Protein AF-A0A538KA74-F1 (afdb_monomer)

Mean predicted aligned error: 8.97 Å

Solvent-accessible surface area (backbone atoms only — not comparable to full-atom values): 3584 Å² total; per-residue (Å²): 136,84,82,81,87,80,88,70,79,86,60,104,60,86,85,86,81,86,84,86,72,90,48,70,70,47,51,53,49,55,51,50,54,66,71,50,69,80,61,54,96,87,54,88,58,91,93,114

pLDDT: mean 83.44, std 14.88, range [45.41, 97.69]

Foldseek 3Di:
DDPPPDDDDPDPDDDDDDDDDDDPVNVVVVVVCVVCVPPDPPHDDPPD

Secondary structure (DSSP, 8-state):
-----------SSPPP----S-SHHHHHHHHHHHHHTT--TTS--TT-

Nearest PDB structures (foldseek):
  4kzp-assembly1_D  TM=5.557E-01  e=2.805E+00  Mycolicibacterium smegmatis MC2 155
  4kzp-assembly2_C  TM=5.557E-01  e=5.957E+00  Mycolicibacterium smegmatis MC2 155

Sequence (48 aa):
MASTNGKAARSEDKVRVAIIGVGNCASSLVQGIEYYKDAKPDEFVPGL

Structure (mmCIF, N/CA/C/O backbone):
data_AF-A0A538KA74-F1
#
_entry.id   AF-A0A538KA74-F1
#
loop_
_atom_site.group_PDB
_atom_site.id
_atom_site.type_symbol
_atom_site.label_atom_id
_atom_site.label_alt_id
_atom_site.label_comp_id
_atom_site.label_asym_id
_atom_site.label_entity_id
_atom_site.label_seq_id
_atom_site.pdbx_PDB_ins_code
_atom_site.Cartn_x
_atom_site.Cartn_y
_atom_site.Cartn_z
_atom_site.occupancy
_atom_site.B_iso_or_equiv
_atom_site.auth_seq_id
_atom_site.auth_comp_id
_atom_site.auth_asym_id
_atom_site.auth_atom_id
_atom_site.pdbx_PDB_model_num
ATOM 1 N N . MET A 1 1 ? -13.574 7.438 -30.138 1.00 45.41 1 MET A N 1
ATOM 2 C CA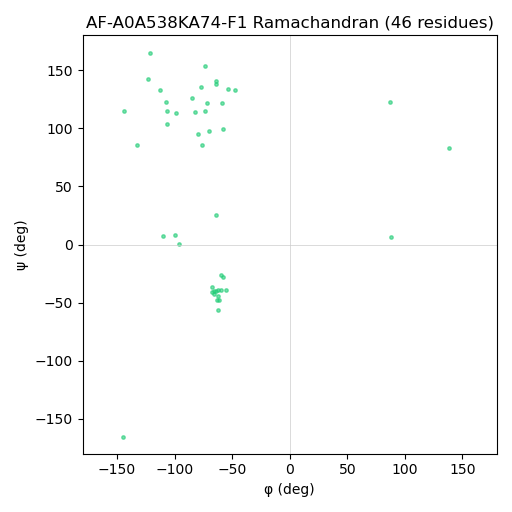 . MET A 1 1 ? -13.333 6.167 -29.424 1.00 45.41 1 MET A CA 1
ATOM 3 C C . MET A 1 1 ? -13.154 6.498 -27.942 1.00 45.41 1 MET A C 1
ATOM 5 O O . MET A 1 1 ? -12.047 6.793 -27.519 1.00 45.41 1 MET A O 1
ATOM 9 N N . ALA A 1 2 ? -14.241 6.615 -27.177 1.00 49.69 2 ALA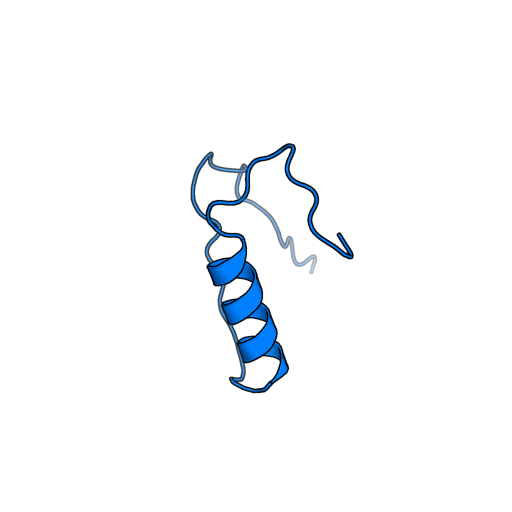 A N 1
ATOM 10 C CA . ALA A 1 2 ? -14.147 6.952 -25.756 1.00 49.69 2 ALA A CA 1
ATOM 11 C C . ALA A 1 2 ? -13.848 5.671 -24.966 1.00 49.69 2 ALA A C 1
ATOM 13 O O . ALA A 1 2 ? -14.669 4.758 -24.947 1.00 49.69 2 ALA A O 1
ATOM 14 N N . SER A 1 3 ? -12.666 5.592 -24.351 1.00 57.78 3 SER A N 1
ATOM 15 C CA . SER A 1 3 ? -12.344 4.541 -23.384 1.00 57.78 3 SER A CA 1
ATOM 16 C C . SER A 1 3 ? -13.159 4.807 -22.122 1.00 57.78 3 SER A C 1
ATOM 18 O O . SER A 1 3 ? -12.793 5.656 -21.310 1.00 57.78 3 SER A O 1
ATOM 20 N N . THR A 1 4 ? -14.301 4.145 -21.958 1.00 65.69 4 THR A N 1
ATOM 21 C CA . THR A 1 4 ? -15.062 4.213 -20.706 1.00 65.69 4 THR A CA 1
ATOM 22 C C . THR A 1 4 ? -14.366 3.347 -19.659 1.00 65.69 4 THR A C 1
ATOM 24 O O . THR A 1 4 ? -14.697 2.174 -19.486 1.00 65.69 4 THR A O 1
ATOM 27 N N . ASN A 1 5 ? -13.380 3.917 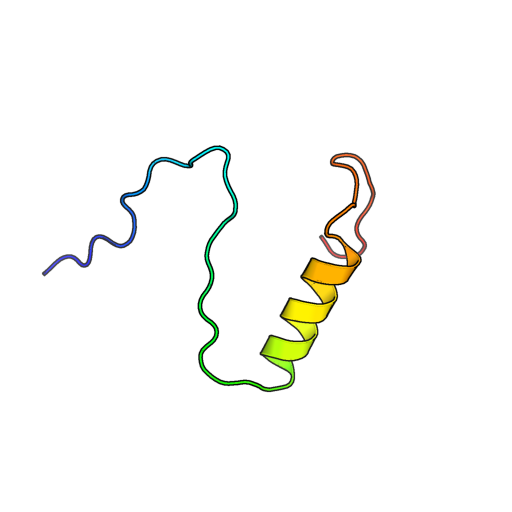-18.965 1.00 70.12 5 ASN A N 1
ATOM 28 C CA . ASN A 1 5 ? -12.760 3.287 -17.804 1.00 70.12 5 ASN A CA 1
ATOM 29 C C . ASN A 1 5 ? -13.666 3.493 -16.588 1.00 70.12 5 ASN A C 1
ATOM 31 O O . ASN A 1 5 ? -13.596 4.522 -15.924 1.00 70.12 5 ASN A O 1
ATOM 35 N N . GLY A 1 6 ? -14.517 2.509 -16.303 1.00 65.62 6 GLY A N 1
ATOM 36 C CA . GLY A 1 6 ? -15.250 2.458 -15.041 1.00 65.62 6 GLY A CA 1
ATOM 37 C C . GLY A 1 6 ? -16.701 2.049 -15.203 1.00 65.62 6 GLY A C 1
ATOM 38 O O . GLY A 1 6 ? -17.599 2.884 -15.187 1.00 65.62 6 GLY A O 1
ATOM 39 N N . LYS A 1 7 ? -16.946 0.741 -15.282 1.00 64.81 7 LYS A N 1
ATOM 40 C CA . LYS A 1 7 ? -18.251 0.198 -14.912 1.00 64.81 7 LYS A CA 1
ATOM 41 C C . LYS A 1 7 ? -18.056 -1.010 -14.007 1.00 64.81 7 LYS A C 1
ATOM 43 O O . LYS A 1 7 ? -18.019 -2.148 -14.451 1.00 64.81 7 LYS A O 1
ATOM 48 N N . ALA A 1 8 ? -17.928 -0.730 -12.722 1.00 59.97 8 ALA A N 1
ATOM 49 C CA . ALA A 1 8 ? -18.337 -1.649 -11.679 1.00 59.97 8 ALA A CA 1
ATOM 50 C C . ALA A 1 8 ? -18.884 -0.781 -10.550 1.00 59.97 8 ALA A C 1
ATOM 52 O O . ALA A 1 8 ? -18.164 0.054 -10.000 1.00 59.97 8 ALA A O 1
ATOM 53 N N . ALA A 1 9 ? -20.183 -0.924 -10.281 1.00 60.94 9 ALA A N 1
ATOM 54 C CA . ALA A 1 9 ? -20.786 -0.434 -9.053 1.00 60.94 9 ALA A CA 1
ATOM 55 C C . ALA A 1 9 ? -19.886 -0.881 -7.898 1.00 60.94 9 ALA A C 1
ATOM 57 O O . ALA A 1 9 ? -19.416 -2.019 -7.915 1.00 60.94 9 ALA A O 1
ATOM 58 N N . ARG A 1 10 ? -19.572 0.029 -6.971 1.00 59.50 10 ARG A N 1
ATOM 59 C CA . ARG A 1 10 ? -18.729 -0.285 -5.821 1.00 59.50 10 ARG A CA 1
ATOM 60 C C . ARG A 1 10 ? -19.386 -1.417 -5.050 1.00 59.50 10 ARG A C 1
ATOM 62 O O . ARG A 1 10 ? -20.352 -1.195 -4.336 1.00 59.50 10 ARG A O 1
ATOM 69 N N . SER A 1 11 ? -18.899 -2.627 -5.283 1.00 58.94 11 SER A N 1
ATOM 70 C CA . SER A 1 11 ? -19.209 -3.773 -4.455 1.00 58.94 11 SER A CA 1
ATOM 71 C C . SER A 1 11 ? -18.633 -3.461 -3.081 1.00 58.94 11 SER A C 1
ATOM 73 O O . SER A 1 11 ? -17.541 -2.896 -2.992 1.00 58.94 11 SER A O 1
ATOM 75 N N . GLU A 1 12 ? -19.346 -3.825 -2.026 1.00 62.62 12 GLU A N 1
ATOM 76 C CA . GLU A 1 12 ? -18.899 -3.802 -0.624 1.00 62.62 12 GLU A CA 1
ATOM 77 C C . GLU A 1 12 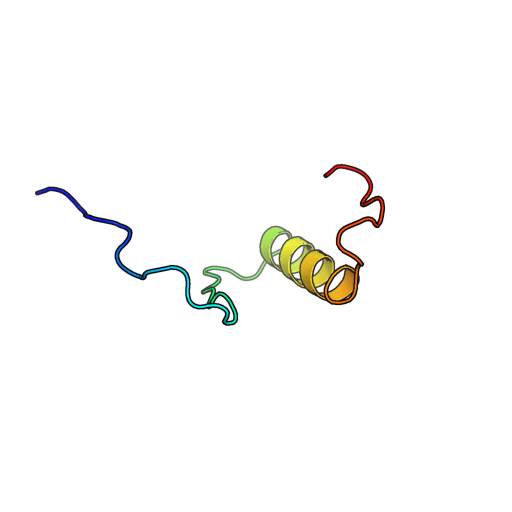? -17.719 -4.780 -0.371 1.00 62.62 12 GLU A C 1
ATOM 79 O O . GLU A 1 12 ? -17.489 -5.244 0.739 1.00 62.62 12 GLU A O 1
ATOM 84 N N . ASP A 1 13 ? -16.943 -5.082 -1.416 1.00 77.19 13 ASP A N 1
ATOM 85 C CA . ASP A 1 13 ? -15.937 -6.125 -1.533 1.00 77.19 13 ASP A CA 1
ATOM 86 C C . ASP A 1 13 ? -14.554 -5.546 -1.867 1.00 77.19 13 ASP A C 1
ATOM 88 O O . ASP A 1 13 ? -14.388 -4.410 -2.320 1.00 77.19 13 ASP A O 1
ATOM 92 N N . LYS A 1 14 ? -13.528 -6.383 -1.686 1.00 83.69 14 LYS A N 1
ATOM 93 C CA . LYS A 1 14 ? -12.113 -6.056 -1.914 1.00 83.69 14 LYS A CA 1
ATOM 94 C C . LYS A 1 14 ? -11.850 -5.491 -3.318 1.00 83.69 14 LYS A C 1
ATOM 96 O O . LYS A 1 14 ? -12.231 -6.080 -4.332 1.00 83.69 14 LYS A O 1
ATOM 101 N N . VAL A 1 15 ? -11.084 -4.400 -3.381 1.00 87.69 15 VAL A N 1
ATOM 102 C CA . VAL A 1 15 ? -10.575 -3.836 -4.640 1.00 87.69 15 VAL A CA 1
ATOM 103 C 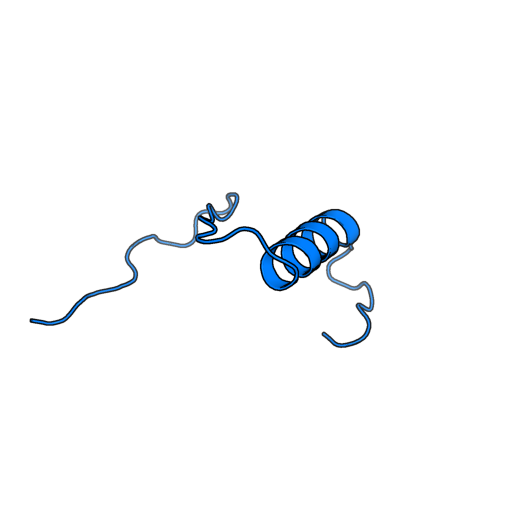C . VAL A 1 15 ? -9.485 -4.749 -5.203 1.00 87.69 15 VAL A C 1
ATOM 105 O O . VAL A 1 15 ? -8.470 -4.997 -4.558 1.00 87.69 15 VAL A O 1
ATOM 108 N N . ARG A 1 16 ? -9.681 -5.243 -6.429 1.00 89.44 16 ARG A N 1
ATOM 109 C CA . ARG A 1 16 ? -8.671 -6.034 -7.148 1.00 89.44 16 ARG A CA 1
ATOM 110 C C . ARG A 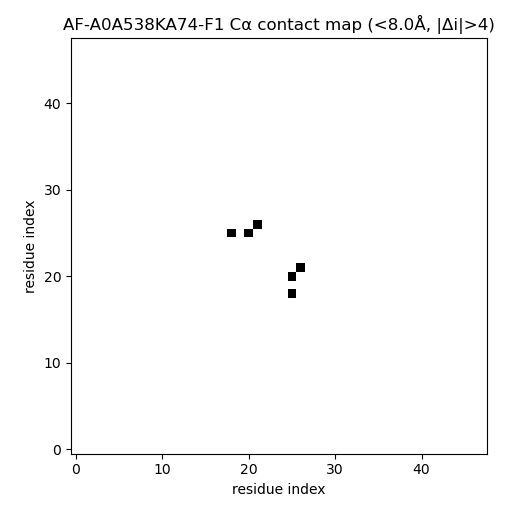1 16 ? -7.710 -5.102 -7.878 1.00 89.44 16 ARG A C 1
ATOM 112 O O . ARG A 1 16 ? -8.151 -4.271 -8.669 1.00 89.44 16 ARG A O 1
ATOM 119 N N . VAL A 1 17 ? -6.414 -5.268 -7.638 1.00 90.94 17 VAL A N 1
ATOM 120 C CA . VAL A 1 17 ? -5.350 -4.424 -8.201 1.00 90.94 17 VAL A CA 1
ATOM 121 C C . VAL A 1 17 ? -4.364 -5.293 -8.977 1.00 90.94 17 VAL A C 1
ATOM 123 O O . VAL A 1 17 ? -4.052 -6.405 -8.557 1.00 90.94 17 VAL A O 1
ATOM 126 N N . ALA A 1 18 ? -3.866 -4.780 -10.102 1.00 94.88 18 ALA A N 1
ATOM 127 C CA . ALA A 1 18 ? -2.749 -5.359 -10.841 1.00 94.88 18 ALA A CA 1
ATOM 128 C C . ALA A 1 18 ? -1.547 -4.409 -10.764 1.00 94.88 18 ALA A C 1
ATOM 130 O O . ALA A 1 18 ? -1.695 -3.208 -10.984 1.00 94.88 18 ALA A O 1
ATOM 131 N N . ILE A 1 19 ? -0.367 -4.948 -10.458 1.00 94.62 19 ILE A N 1
ATOM 132 C CA . ILE A 1 19 ? 0.891 -4.194 -10.393 1.00 94.62 19 ILE A CA 1
ATOM 133 C C . ILE A 1 19 ? 1.734 -4.585 -11.607 1.00 94.62 19 ILE A C 1
ATOM 135 O O . ILE A 1 19 ? 2.044 -5.761 -11.788 1.00 94.62 19 ILE A O 1
ATOM 139 N N . ILE A 1 20 ? 2.116 -3.606 -12.429 1.00 96.56 20 ILE A N 1
ATOM 140 C CA . ILE A 1 20 ? 3.025 -3.812 -13.563 1.00 96.56 20 ILE A CA 1
ATOM 141 C C . ILE A 1 20 ? 4.381 -3.207 -13.210 1.00 96.56 20 ILE A C 1
ATOM 143 O O . ILE A 1 20 ? 4.505 -1.996 -13.054 1.00 96.56 20 ILE A O 1
ATOM 147 N N . GLY A 1 21 ? 5.388 -4.075 -13.095 1.00 96.06 21 GLY A N 1
ATOM 148 C CA . GLY A 1 21 ? 6.723 -3.718 -12.619 1.00 96.06 21 GLY A CA 1
ATOM 149 C C . GLY A 1 21 ? 6.827 -3.789 -11.096 1.00 96.06 21 GLY A C 1
ATOM 150 O O . GLY A 1 21 ? 6.087 -3.129 -10.369 1.00 96.06 21 GLY A O 1
ATOM 151 N N . VAL A 1 22 ? 7.769 -4.596 -10.605 1.00 95.69 22 VAL A N 1
ATOM 152 C CA . VAL A 1 22 ? 8.025 -4.757 -9.170 1.00 95.69 22 VAL A CA 1
ATOM 153 C C . VAL A 1 22 ? 9.328 -4.048 -8.834 1.00 95.69 22 VAL A C 1
ATOM 155 O O . VAL A 1 22 ? 10.413 -4.527 -9.143 1.00 95.69 22 VAL A O 1
ATOM 158 N N . GLY A 1 23 ? 9.200 -2.875 -8.224 1.00 96.94 23 GLY A N 1
ATOM 159 C CA . GLY A 1 23 ? 10.318 -2.064 -7.751 1.00 96.94 23 GLY A CA 1
ATOM 160 C C . GLY A 1 23 ? 9.953 -1.338 -6.464 1.00 96.94 23 GLY A C 1
ATOM 161 O O . GLY A 1 23 ? 8.932 -1.638 -5.842 1.00 96.94 23 GLY A O 1
ATOM 162 N N . ASN A 1 24 ? 10.759 -0.351 -6.075 1.00 97.50 24 ASN A N 1
ATOM 163 C CA . ASN A 1 24 ? 10.585 0.352 -4.800 1.00 97.50 24 ASN A CA 1
ATOM 164 C C . ASN A 1 24 ? 9.177 0.943 -4.636 1.00 97.50 24 ASN A C 1
ATOM 166 O O . ASN A 1 24 ? 8.594 0.814 -3.568 1.00 97.50 24 ASN A O 1
ATOM 170 N N . CYS A 1 25 ? 8.584 1.485 -5.705 1.00 95.44 25 CYS A N 1
ATOM 171 C CA . CYS A 1 25 ? 7.221 2.022 -5.667 1.00 95.44 25 CYS A CA 1
ATOM 172 C C . CYS A 1 25 ? 6.171 0.953 -5.327 1.00 95.44 25 CYS A C 1
ATOM 174 O O . CYS A 1 25 ? 5.302 1.186 -4.491 1.00 95.44 25 CYS A O 1
ATOM 176 N N . ALA A 1 26 ? 6.267 -0.232 -5.939 1.00 97.69 26 ALA A N 1
ATOM 177 C CA . ALA A 1 26 ? 5.375 -1.346 -5.629 1.00 97.69 26 ALA A CA 1
ATOM 178 C C . ALA A 1 26 ? 5.595 -1.846 -4.194 1.00 97.69 26 ALA A C 1
ATOM 180 O O . ALA A 1 26 ? 4.633 -2.126 -3.487 1.00 97.69 26 ALA A O 1
ATOM 181 N N . SER A 1 27 ? 6.853 -1.908 -3.750 1.00 96.94 27 SER A N 1
ATOM 182 C CA . SER A 1 27 ? 7.212 -2.343 -2.399 1.00 96.94 27 SER A CA 1
ATOM 183 C C . SER A 1 27 ? 6.651 -1.407 -1.324 1.00 96.94 27 SER A C 1
ATOM 185 O O . SER A 1 27 ? 5.998 -1.874 -0.396 1.00 96.94 27 SER A O 1
ATOM 187 N N . SER A 1 28 ? 6.816 -0.089 -1.481 1.00 95.94 28 SER A N 1
ATOM 188 C CA . SER A 1 28 ? 6.247 0.902 -0.558 1.00 95.94 28 SER A CA 1
ATOM 1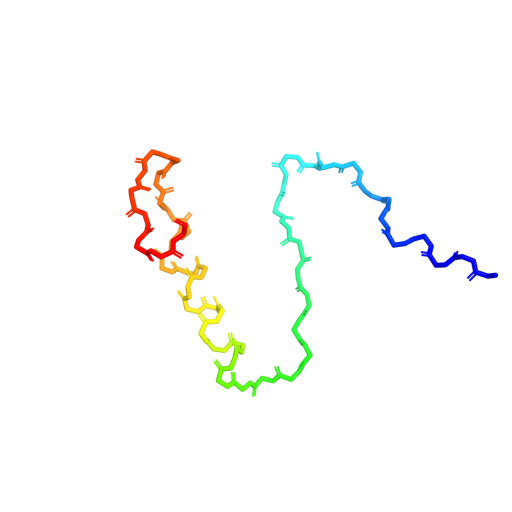89 C C . SER A 1 28 ? 4.720 0.851 -0.530 1.00 95.94 28 SER A C 1
ATOM 191 O O . SER A 1 28 ? 4.136 0.948 0.546 1.00 95.94 28 SER A O 1
ATOM 193 N N . LEU A 1 29 ? 4.075 0.644 -1.686 1.00 95.12 29 LEU A N 1
ATOM 194 C CA . LEU A 1 29 ? 2.626 0.469 -1.749 1.00 95.12 29 LEU A CA 1
ATOM 195 C C . LEU A 1 29 ? 2.193 -0.772 -0.962 1.00 95.12 29 LEU A C 1
ATOM 197 O O . LEU A 1 29 ? 1.399 -0.641 -0.040 1.00 95.12 29 LEU A O 1
ATOM 201 N N . VAL A 1 30 ? 2.740 -1.949 -1.283 1.00 96.19 30 VAL A N 1
ATOM 202 C CA . VAL A 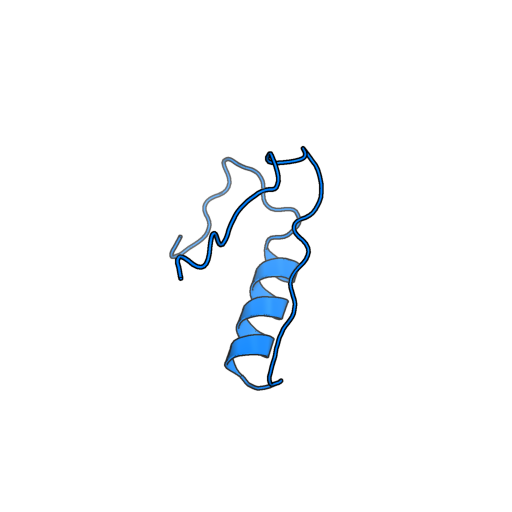1 30 ? 2.381 -3.227 -0.638 1.00 96.19 30 VAL A CA 1
ATOM 203 C C . VAL A 1 30 ? 2.638 -3.204 0.871 1.00 96.19 30 VAL A C 1
ATOM 205 O O . VAL A 1 30 ? 1.818 -3.697 1.641 1.00 96.19 30 VAL A O 1
ATOM 208 N N . GLN A 1 31 ? 3.736 -2.595 1.313 1.00 95.75 31 GLN A N 1
ATOM 209 C CA . GLN A 1 31 ? 4.016 -2.435 2.740 1.00 95.75 31 GLN A CA 1
ATOM 210 C C . GLN A 1 31 ? 3.008 -1.507 3.420 1.00 95.75 31 GLN A C 1
ATOM 212 O O . GLN A 1 31 ? 2.529 -1.828 4.503 1.00 95.75 31 GLN A O 1
ATOM 217 N N . GLY A 1 32 ? 2.658 -0.386 2.783 1.00 94.19 32 GLY A N 1
ATOM 218 C CA . GLY A 1 32 ? 1.676 0.556 3.316 1.00 94.19 32 GLY A CA 1
ATOM 219 C C . GLY A 1 32 ? 0.290 -0.070 3.484 1.00 94.19 32 GLY A C 1
ATOM 220 O O . GLY A 1 32 ? -0.297 0.042 4.557 1.00 94.19 32 GLY A O 1
ATOM 221 N N . ILE A 1 33 ? -0.216 -0.781 2.465 1.00 93.56 33 ILE A N 1
ATOM 222 C CA . ILE A 1 33 ? -1.510 -1.484 2.580 1.00 93.56 33 ILE A CA 1
ATOM 223 C C . ILE A 1 33 ? -1.476 -2.588 3.637 1.00 93.56 33 ILE A C 1
ATOM 225 O O . ILE A 1 33 ? -2.441 -2.708 4.381 1.00 93.56 33 ILE A O 1
ATOM 229 N N . GLU A 1 34 ? -0.395 -3.365 3.751 1.00 95.38 34 GLU A N 1
ATOM 230 C CA . GLU A 1 34 ? -0.301 -4.390 4.802 1.00 95.38 34 GLU A CA 1
ATOM 231 C C . GLU A 1 34 ? -0.204 -3.795 6.210 1.00 95.38 34 GLU A C 1
ATOM 233 O O . GLU A 1 34 ? -0.782 -4.352 7.141 1.00 95.38 34 GLU A O 1
ATOM 238 N N . TYR A 1 35 ? 0.494 -2.670 6.374 1.00 94.25 35 TYR A N 1
ATOM 239 C CA . TYR A 1 35 ? 0.636 -1.998 7.665 1.00 94.25 35 TYR A CA 1
ATOM 240 C C . TYR A 1 35 ? -0.696 -1.417 8.161 1.00 94.25 35 TYR A C 1
ATOM 242 O O . TYR A 1 35 ? -1.017 -1.546 9.339 1.00 94.25 35 TYR A O 1
ATOM 250 N N . TYR A 1 36 ? -1.494 -0.829 7.264 1.00 92.81 36 TYR A N 1
ATOM 251 C CA . TYR A 1 36 ? -2.759 -0.170 7.612 1.00 92.81 36 TYR A CA 1
ATOM 252 C C . TYR A 1 36 ? -4.015 -1.018 7.356 1.00 92.81 36 TYR A C 1
ATOM 254 O O . TYR A 1 36 ? -5.124 -0.503 7.480 1.00 92.81 36 TYR A O 1
ATOM 262 N N . LYS A 1 37 ? -3.894 -2.309 7.014 1.00 91.62 37 LYS A N 1
ATOM 263 C CA . LYS A 1 37 ? -5.059 -3.154 6.670 1.00 91.62 37 LYS A CA 1
ATOM 264 C C . LYS A 1 37 ? -6.099 -3.287 7.788 1.00 91.62 37 LYS A C 1
ATOM 266 O O . LYS A 1 37 ? -7.266 -3.520 7.492 1.00 91.62 37 LYS A O 1
ATOM 271 N N . ASP A 1 38 ? -5.663 -3.134 9.037 1.00 92.31 38 ASP A N 1
ATOM 272 C CA . ASP A 1 38 ? -6.488 -3.257 10.243 1.00 92.31 38 ASP A CA 1
ATOM 273 C C . ASP A 1 38 ? -6.708 -1.902 10.945 1.00 92.31 38 ASP A C 1
ATOM 275 O O . ASP A 1 38 ? -7.253 -1.858 12.050 1.00 92.31 38 ASP A O 1
ATOM 279 N N . ALA A 1 39 ? -6.277 -0.797 10.322 1.00 91.69 39 ALA A N 1
ATOM 280 C CA . ALA A 1 39 ? -6.439 0.539 10.881 1.00 91.69 39 ALA A CA 1
ATOM 281 C C . ALA A 1 39 ? -7.923 0.899 10.993 1.00 91.69 39 ALA A C 1
ATOM 283 O O . ALA A 1 39 ? -8.726 0.621 10.090 1.00 91.69 39 ALA A O 1
ATOM 284 N N . LYS A 1 40 ? -8.303 1.527 12.107 1.00 91.12 40 LYS A N 1
ATOM 285 C CA . LYS A 1 40 ? -9.699 1.937 12.299 1.00 91.12 40 LYS A CA 1
ATOM 286 C C . LYS A 1 40 ? -10.035 3.147 11.422 1.00 91.12 40 LYS A C 1
ATOM 288 O O . LYS A 1 40 ? -9.155 3.955 11.139 1.00 91.12 40 LYS A O 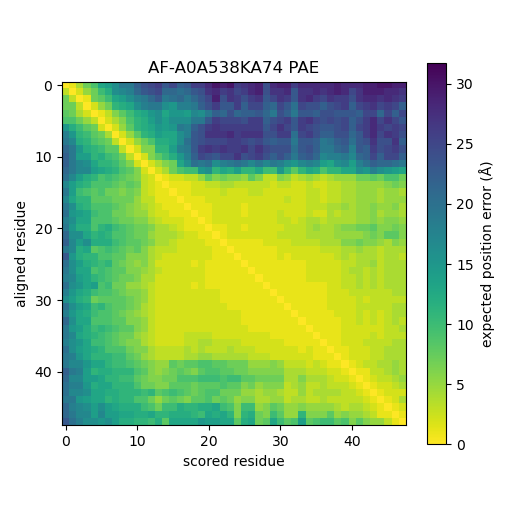1
ATOM 293 N N . PRO A 1 41 ? -11.310 3.336 11.040 1.00 86.00 41 PRO A N 1
ATOM 294 C CA . PRO A 1 41 ? -11.721 4.492 10.239 1.00 86.00 41 PRO A CA 1
ATOM 295 C C . PRO A 1 41 ? -11.405 5.848 10.886 1.00 86.00 41 PRO A C 1
ATOM 297 O O . PRO A 1 41 ? -11.238 6.841 10.186 1.00 86.00 41 PRO A O 1
ATOM 300 N N . ASP A 1 42 ? -11.362 5.888 12.215 1.00 88.94 42 ASP A N 1
ATOM 301 C CA . ASP A 1 42 ? -11.070 7.061 13.041 1.00 88.94 42 ASP A CA 1
ATOM 302 C C . ASP A 1 42 ? -9.596 7.157 13.476 1.00 88.94 42 ASP A C 1
ATOM 304 O O . ASP A 1 42 ? -9.215 8.093 14.181 1.00 88.94 42 ASP A O 1
ATOM 308 N N . GLU A 1 43 ? -8.755 6.207 13.068 1.00 90.88 43 GLU A N 1
ATOM 309 C CA . GLU A 1 43 ? -7.342 6.191 13.424 1.00 90.88 43 GLU A CA 1
ATOM 310 C C . GLU A 1 43 ? -6.549 7.207 12.597 1.00 90.88 43 GLU A C 1
ATOM 312 O O . GLU A 1 43 ? -6.698 7.324 11.381 1.00 90.88 43 GLU A O 1
ATOM 317 N N . PHE A 1 44 ? -5.671 7.955 13.265 1.00 88.00 44 PHE A N 1
ATOM 318 C CA . PHE A 1 44 ? -4.803 8.913 12.594 1.00 88.00 44 PHE A CA 1
ATOM 319 C C . PHE A 1 44 ? -3.694 8.186 11.825 1.00 88.00 44 PHE A C 1
ATOM 321 O O . PHE A 1 44 ? -2.807 7.579 12.424 1.00 88.00 44 PHE A O 1
ATOM 328 N N . VAL A 1 45 ? -3.713 8.309 10.497 1.00 87.56 45 VAL A N 1
ATOM 329 C CA . VAL A 1 45 ? -2.647 7.834 9.609 1.00 87.56 45 VAL A CA 1
ATOM 330 C C . VAL A 1 45 ? -1.745 9.019 9.244 1.00 87.56 45 VAL A C 1
ATOM 332 O O . VAL A 1 45 ? -2.193 9.933 8.551 1.00 87.56 45 VAL A O 1
ATOM 335 N N . PRO A 1 46 ? -0.476 9.048 9.689 1.00 82.62 46 PRO A N 1
ATOM 336 C CA . PRO A 1 46 ? 0.427 10.151 9.382 1.00 82.62 46 PRO A CA 1
ATOM 337 C C . PRO A 1 46 ? 0.620 10.336 7.870 1.00 82.62 46 PRO A C 1
ATOM 339 O O . PRO A 1 46 ? 1.103 9.437 7.185 1.00 82.62 46 PRO A O 1
ATOM 342 N N . GLY A 1 47 ? 0.291 11.526 7.361 1.00 78.62 47 GLY A N 1
ATOM 343 C CA . GLY A 1 47 ? 0.477 11.887 5.950 1.00 78.62 47 GLY A CA 1
ATOM 344 C C . GLY A 1 47 ? -0.681 11.530 5.011 1.00 78.62 47 GLY A C 1
ATOM 345 O O . GLY A 1 47 ? -0.514 11.700 3.802 1.00 78.62 47 GLY A O 1
ATOM 346 N N . LEU A 1 48 ? -1.815 11.056 5.545 1.00 70.25 48 LEU A N 1
ATOM 347 C CA . LEU A 1 48 ? -3.072 10.853 4.814 1.00 70.25 48 LEU A CA 1
ATOM 348 C C . LEU A 1 48 ? -3.988 12.085 4.891 1.00 70.25 48 LEU A C 1
ATOM 350 O O . LEU A 1 48 ? -3.972 12.769 5.941 1.00 70.25 48 LEU A O 1
#

Radius of gyration: 14.73 Å; Cα contacts (8 Å, |Δi|>4): 3; chains: 1; bounding box: 31×18×43 Å